Protein AF-A0A2V8N8W2-F1 (afdb_monomer)

Nearest PDB structures (foldseek):
  3mdo-assembly1_B  TM=8.385E-01  e=7.728E-03  Parabacteroides distasonis ATCC 8503
  3kiz-assembly1_A  TM=8.272E-01  e=1.614E-02  Cytophaga hutchinsonii ATCC 33406

Foldseek 3Di:
DPDPAQKEWEFEADDQADCVLVVCCVVVVNDPFRSVLPDPSRPPDDDDDDPVCVVVVCVVCVVVVHHDDDRTDMDHDNFHWYHHVVRQWIDDPSTIDHD

Radius of gyration: 14.83 Å; Cα contacts (8 Å, |Δi|>4): 122; chains: 1; bounding box: 32×38×33 Å

Secondary structure (DSSP, 8-state):
----S-EEEEE--PPPPPHHHHHHHH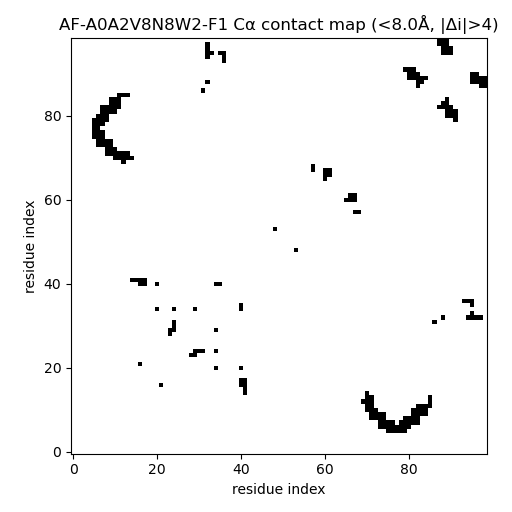HHT--HHHHHHHS-TT--------GGGHHHHHHHHHHTT------EEEEE-SS--EEEGGGTEEEETTEEEE-

Structure (mmCIF, N/CA/C/O backbone):
data_AF-A0A2V8N8W2-F1
#
_entry.id   AF-A0A2V8N8W2-F1
#
loop_
_atom_site.group_PDB
_atom_site.id
_atom_site.type_symbol
_atom_site.label_atom_id
_atom_site.label_alt_id
_atom_site.label_comp_id
_atom_site.label_asym_id
_atom_site.label_entity_id
_atom_site.label_seq_id
_atom_site.pdbx_PDB_ins_code
_atom_site.Cartn_x
_atom_site.Cartn_y
_atom_site.Cartn_z
_atom_site.occupancy
_atom_site.B_iso_or_equiv
_atom_site.auth_seq_id
_atom_site.auth_comp_id
_atom_site.auth_asym_id
_atom_site.auth_atom_id
_atom_site.pdbx_PDB_model_num
ATOM 1 N N . THR A 1 1 ? 6.703 13.962 3.814 1.00 47.09 1 THR A N 1
ATOM 2 C CA . THR A 1 1 ? 5.661 14.935 4.215 1.00 47.09 1 THR A CA 1
ATOM 3 C C . THR A 1 1 ? 4.298 14.295 4.029 1.00 47.09 1 THR A C 1
ATOM 5 O O . THR A 1 1 ? 4.067 13.749 2.960 1.00 47.09 1 THR A O 1
ATOM 8 N N . ARG A 1 2 ? 3.422 14.269 5.047 1.00 51.75 2 ARG A N 1
ATOM 9 C CA . ARG A 1 2 ? 2.030 13.798 4.867 1.00 51.75 2 ARG A CA 1
ATOM 10 C C . ARG A 1 2 ? 1.299 14.790 3.956 1.00 51.75 2 ARG A C 1
ATOM 12 O O . ARG A 1 2 ? 1.454 15.991 4.158 1.00 51.75 2 ARG A O 1
ATOM 19 N N . ALA A 1 3 ? 0.528 14.305 2.981 1.00 58.59 3 ALA A N 1
ATOM 20 C CA . ALA A 1 3 ? -0.278 15.167 2.117 1.00 58.59 3 ALA A CA 1
ATOM 21 C C . ALA A 1 3 ? -1.170 16.089 2.975 1.00 58.59 3 ALA A C 1
ATOM 23 O O . ALA A 1 3 ? -1.846 15.637 3.910 1.00 58.59 3 ALA A O 1
ATOM 24 N N . SER A 1 4 ? -1.119 17.395 2.706 1.00 59.59 4 SER A N 1
ATOM 25 C CA . SER A 1 4 ? -1.864 18.412 3.458 1.00 59.59 4 SER A CA 1
ATOM 26 C C . SE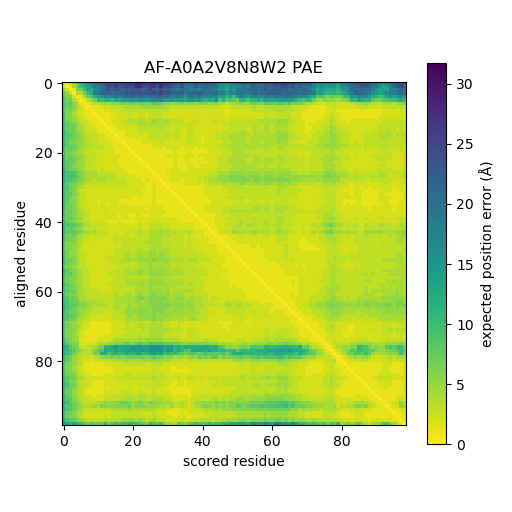R A 1 4 ? -3.366 18.371 3.168 1.00 59.59 4 SER A C 1
ATOM 28 O O . SER A 1 4 ? -4.141 18.796 4.016 1.00 59.59 4 SER A O 1
ATOM 30 N N . ALA A 1 5 ? -3.767 17.805 2.027 1.00 67.19 5 ALA A N 1
ATOM 31 C CA . ALA A 1 5 ? -5.143 17.783 1.549 1.00 67.19 5 ALA A CA 1
ATOM 32 C C . ALA A 1 5 ? -6.048 16.777 2.288 1.00 67.19 5 ALA A C 1
ATOM 34 O O . ALA A 1 5 ? -5.592 15.732 2.767 1.00 67.19 5 ALA A O 1
ATOM 35 N N . ASP A 1 6 ? -7.343 17.095 2.330 1.00 83.00 6 ASP A N 1
ATOM 36 C CA . ASP A 1 6 ? -8.420 16.211 2.781 1.00 83.00 6 ASP A CA 1
ATOM 37 C C . ASP A 1 6 ? -8.701 15.169 1.695 1.00 83.00 6 ASP A C 1
ATOM 39 O O . ASP A 1 6 ? -9.526 15.336 0.790 1.00 83.00 6 ASP A O 1
ATOM 43 N N . VAL A 1 7 ? -7.902 14.105 1.739 1.00 88.88 7 VAL A N 1
ATOM 44 C CA . VAL A 1 7 ? -7.959 13.000 0.789 1.00 88.88 7 VAL A CA 1
ATOM 45 C C . VAL A 1 7 ? -7.997 11.665 1.511 1.00 88.88 7 VAL A C 1
ATOM 47 O O . VAL A 1 7 ? -7.416 11.494 2.587 1.00 88.88 7 VAL A O 1
ATOM 50 N N . SER A 1 8 ? -8.647 10.700 0.874 1.00 92.44 8 SER A N 1
ATOM 51 C CA . SER A 1 8 ? -8.624 9.299 1.269 1.00 92.44 8 SER A CA 1
ATOM 52 C C . SER A 1 8 ? -7.890 8.476 0.211 1.00 92.44 8 SER A C 1
ATOM 54 O O . SER A 1 8 ? -7.954 8.763 -0.985 1.00 92.44 8 SER A O 1
ATOM 56 N N . TYR A 1 9 ? -7.199 7.432 0.647 1.00 94.50 9 TYR A N 1
ATOM 57 C CA . TYR A 1 9 ? -6.526 6.479 -0.230 1.00 94.50 9 TYR A CA 1
ATOM 58 C C . TYR A 1 9 ? -7.411 5.247 -0.370 1.00 94.50 9 TYR A C 1
ATOM 60 O O . TYR A 1 9 ? -7.845 4.684 0.631 1.00 94.50 9 TYR A O 1
ATOM 68 N N . VAL A 1 10 ? -7.682 4.820 -1.598 1.00 96.38 10 VAL A N 1
ATOM 69 C CA . VAL A 1 10 ? -8.396 3.573 -1.884 1.00 96.38 10 VAL A CA 1
ATOM 70 C C . VAL A 1 10 ? -7.401 2.606 -2.500 1.00 96.38 10 VAL A C 1
ATOM 72 O O . VAL A 1 10 ? -6.908 2.858 -3.597 1.00 96.38 10 VAL A O 1
ATOM 75 N N . ILE A 1 11 ? -7.108 1.525 -1.788 1.00 96.31 11 ILE A N 1
ATOM 76 C CA . ILE A 1 11 ? -6.208 0.455 -2.205 1.00 96.31 11 ILE A CA 1
ATOM 77 C C . ILE A 1 11 ? -7.077 -0.754 -2.558 1.00 96.31 11 ILE A C 1
ATOM 79 O O . ILE A 1 11 ? -7.590 -1.438 -1.678 1.00 96.31 11 ILE A O 1
ATOM 83 N N . ASP A 1 12 ? -7.317 -0.968 -3.847 1.00 96.31 12 ASP A N 1
ATOM 84 C CA . ASP A 1 12 ? -8.298 -1.940 -4.348 1.00 96.31 12 ASP A CA 1
ATOM 85 C C . ASP A 1 12 ? -7.726 -2.957 -5.338 1.00 96.31 12 ASP A C 1
ATOM 87 O O . ASP A 1 12 ? -8.466 -3.781 -5.877 1.00 96.31 12 ASP A O 1
ATOM 91 N N . ARG A 1 13 ? -6.415 -2.900 -5.578 1.00 95.69 13 ARG A N 1
ATOM 92 C CA . ARG A 1 13 ?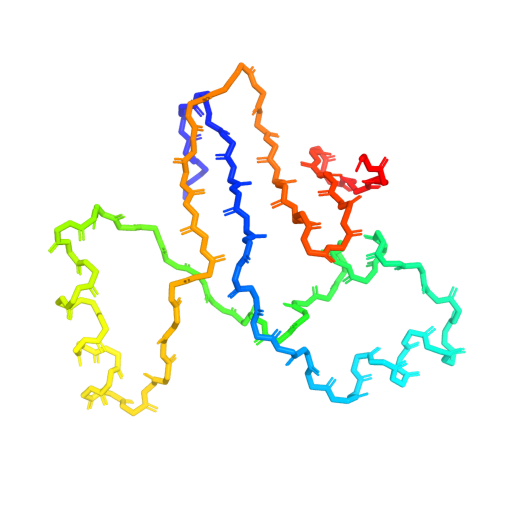 -5.687 -3.812 -6.464 1.00 95.69 13 ARG A CA 1
ATOM 93 C C . ARG A 1 13 ? -4.393 -4.294 -5.815 1.00 95.69 13 ARG A C 1
ATOM 95 O O . ARG A 1 13 ? -3.330 -4.240 -6.432 1.00 95.69 13 ARG A O 1
ATOM 102 N N . LEU A 1 14 ? -4.468 -4.719 -4.556 1.00 94.62 14 LEU A N 1
ATOM 103 C CA . LEU A 1 14 ? -3.349 -5.401 -3.914 1.00 94.62 14 LEU A CA 1
ATOM 104 C C . LEU A 1 14 ? -3.098 -6.751 -4.598 1.00 94.62 14 LEU A C 1
ATOM 106 O O . LEU A 1 14 ? -4.066 -7.467 -4.878 1.00 94.62 14 LEU A O 1
ATOM 110 N N . PRO A 1 15 ? -1.826 -7.103 -4.855 1.00 92.88 15 PRO A N 1
ATOM 111 C CA . PRO A 1 15 ? -1.453 -8.470 -5.171 1.00 92.88 15 PRO A CA 1
ATOM 112 C C . PRO A 1 15 ? -1.695 -9.367 -3.953 1.00 92.88 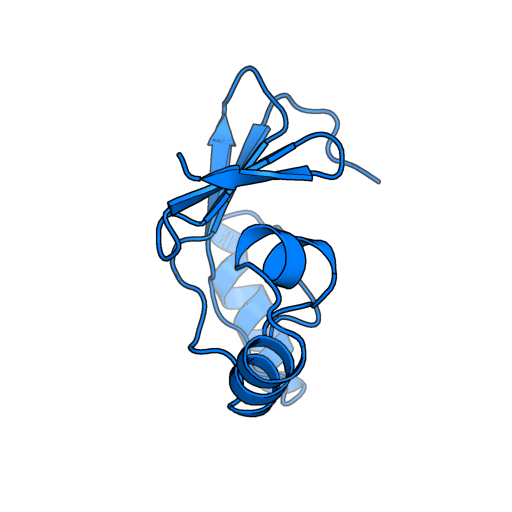15 PRO A C 1
ATOM 114 O O . PRO A 1 15 ? -1.743 -8.893 -2.816 1.00 92.88 15 PRO A O 1
ATOM 117 N N . GLU A 1 16 ? -1.816 -10.669 -4.198 1.00 92.81 16 GLU A N 1
ATOM 118 C CA . GLU A 1 16 ? -1.940 -11.640 -3.115 1.00 92.81 16 GLU A CA 1
ATOM 119 C C . GLU A 1 16 ? -0.683 -11.590 -2.225 1.00 92.81 16 GLU A C 1
ATOM 121 O O . GLU A 1 16 ? 0.437 -11.694 -2.746 1.00 92.81 16 GLU A O 1
ATOM 126 N N . PRO A 1 17 ? -0.827 -11.432 -0.897 1.00 94.50 17 PRO A N 1
ATOM 127 C CA . PRO A 1 17 ? 0.315 -11.428 0.005 1.00 94.50 17 PRO A CA 1
ATOM 128 C C . PRO A 1 17 ? 1.088 -12.751 -0.054 1.00 94.50 17 PRO A C 1
ATOM 130 O O . PRO A 1 17 ? 0.518 -13.831 -0.202 1.00 94.50 17 PRO A O 1
ATOM 133 N N . HIS A 1 18 ? 2.408 -12.685 0.135 1.00 95.69 18 HIS A N 1
ATOM 134 C CA . HIS A 1 18 ? 3.241 -13.887 0.197 1.00 95.69 18 HIS A CA 1
ATOM 135 C C . HIS A 1 18 ? 2.732 -14.859 1.291 1.00 95.69 18 HIS A C 1
ATOM 137 O O . HIS A 1 18 ? 2.365 -14.395 2.377 1.00 95.69 18 HIS A O 1
ATOM 143 N N . PRO A 1 19 ? 2.779 -16.195 1.091 1.00 97.12 19 PRO A N 1
ATOM 144 C CA . PRO A 1 19 ? 2.208 -17.180 2.025 1.00 97.12 19 PRO A CA 1
ATOM 145 C C . PRO A 1 19 ? 2.636 -17.048 3.495 1.00 97.12 19 PRO A C 1
ATOM 147 O O . PRO A 1 19 ? 1.921 -17.479 4.396 1.00 97.12 19 PRO A O 1
ATOM 150 N N . ILE A 1 20 ? 3.786 -16.422 3.754 1.00 97.25 20 ILE A N 1
ATOM 151 C CA . ILE A 1 20 ? 4.275 -16.145 5.108 1.00 97.25 20 ILE A CA 1
ATOM 152 C C . ILE A 1 20 ? 3.309 -15.283 5.930 1.00 97.25 20 ILE A C 1
ATOM 154 O O . ILE A 1 20 ? 3.162 -15.529 7.123 1.00 97.25 20 ILE A O 1
ATOM 158 N N . PHE A 1 21 ? 2.612 -14.319 5.319 1.00 97.19 21 PHE A N 1
ATOM 159 C CA . PHE A 1 21 ? 1.661 -13.473 6.045 1.00 97.19 21 PHE A CA 1
ATOM 160 C C . PHE A 1 21 ? 0.483 -14.292 6.560 1.00 97.19 21 PHE A C 1
ATOM 162 O O . PHE A 1 21 ? 0.103 -14.142 7.716 1.00 97.19 21 PHE A O 1
ATOM 169 N N . ARG A 1 22 ? -0.014 -15.232 5.749 1.00 95.81 22 ARG A N 1
ATOM 170 C CA . ARG A 1 22 ? -1.049 -16.176 6.174 1.00 95.81 22 ARG A CA 1
ATOM 171 C C . ARG A 1 22 ? -0.566 -17.073 7.312 1.00 95.81 22 ARG A C 1
ATOM 173 O O . ARG A 1 22 ? -1.279 -17.250 8.289 1.00 95.81 22 ARG A O 1
ATOM 180 N N . LEU A 1 23 ? 0.666 -17.583 7.234 1.00 97.81 23 LEU A N 1
ATOM 181 C CA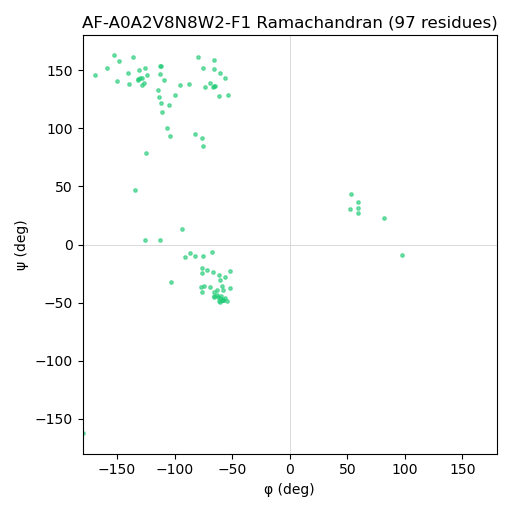 . LEU A 1 23 ? 1.241 -18.393 8.314 1.00 97.81 23 LEU A CA 1
ATOM 182 C C . LEU A 1 23 ? 1.339 -17.613 9.630 1.00 97.81 23 LEU A C 1
ATOM 184 O O . LEU A 1 23 ? 0.945 -18.139 10.670 1.00 97.81 23 LEU A O 1
ATOM 188 N N . ILE A 1 24 ? 1.832 -16.371 9.581 1.00 97.62 24 ILE A N 1
ATOM 189 C CA . ILE A 1 24 ? 1.904 -15.472 10.743 1.00 97.62 24 ILE A CA 1
ATOM 190 C C . ILE A 1 24 ? 0.505 -15.241 11.313 1.00 97.62 24 ILE A C 1
ATOM 192 O O . ILE A 1 24 ? 0.306 -15.379 12.520 1.00 97.62 24 ILE A O 1
ATOM 196 N N . GLN A 1 25 ? -0.456 -14.930 10.447 1.00 97.62 25 GLN A N 1
ATOM 197 C CA . GLN A 1 25 ? -1.828 -14.648 10.837 1.00 97.62 25 GLN A CA 1
ATOM 198 C C . GLN A 1 25 ? -2.477 -15.843 11.543 1.00 97.62 25 GLN A C 1
ATOM 200 O O . GLN A 1 25 ? -3.001 -15.695 12.649 1.00 97.62 25 GLN A O 1
ATOM 205 N N . ASP A 1 26 ? -2.367 -17.032 10.946 1.00 97.56 26 ASP A N 1
ATOM 206 C CA . ASP A 1 26 ? -2.956 -18.270 11.457 1.00 97.56 26 ASP A CA 1
ATOM 207 C C . ASP A 1 26 ? -2.319 -18.689 12.795 1.00 97.56 26 ASP A C 1
ATOM 209 O O . ASP A 1 26 ? -3.024 -19.032 13.748 1.00 97.56 26 ASP A O 1
ATOM 213 N N . HIS A 1 27 ? -0.987 -18.625 12.907 1.00 97.88 27 HIS A N 1
ATOM 214 C CA . HIS A 1 27 ? -0.271 -19.058 14.115 1.00 97.88 27 HIS A CA 1
ATOM 215 C C . HIS A 1 27 ? -0.368 -18.038 15.252 1.00 97.88 27 HIS A C 1
ATOM 217 O O . HIS A 1 27 ? -0.463 -18.420 16.419 1.00 97.88 27 HIS A O 1
ATOM 223 N N . GLY A 1 28 ? -0.354 -16.747 14.921 1.00 96.81 28 GLY A N 1
ATOM 224 C CA . GLY A 1 28 ? -0.484 -15.658 15.885 1.00 96.81 28 GLY A CA 1
ATOM 225 C C . GLY A 1 28 ? -1.929 -15.347 16.272 1.00 96.81 28 GLY A C 1
ATOM 226 O O . GLY A 1 28 ? -2.143 -14.594 17.218 1.00 96.81 28 GLY A O 1
ATOM 227 N N . ARG A 1 29 ? -2.917 -15.922 15.568 1.00 96.81 29 ARG A N 1
ATOM 228 C CA . ARG A 1 29 ? -4.348 -15.589 15.697 1.00 96.81 29 ARG A CA 1
ATOM 229 C C . ARG A 1 29 ? -4.593 -14.085 15.536 1.00 96.81 29 ARG A C 1
ATOM 231 O O . ARG A 1 29 ? -5.336 -13.476 16.305 1.00 96.81 29 ARG A O 1
ATOM 238 N N . VAL A 1 30 ? -3.924 -13.494 14.550 1.00 97.06 30 VAL A N 1
ATOM 239 C CA . VAL A 1 30 ? -3.949 -12.054 14.274 1.00 97.06 30 VAL A CA 1
ATOM 240 C C . VAL A 1 30 ? -5.127 -11.739 13.350 1.00 97.06 30 VAL A C 1
ATOM 242 O O . VAL A 1 30 ? -5.412 -12.485 12.414 1.00 97.06 30 VAL A O 1
ATOM 245 N N . SER A 1 31 ? -5.851 -10.653 13.609 1.00 96.81 31 SER A N 1
ATOM 246 C CA . SER A 1 31 ? -6.965 -10.245 12.747 1.00 96.81 31 SER A CA 1
ATOM 247 C C . SER A 1 31 ? -6.462 -9.518 11.495 1.00 96.81 31 SER A C 1
ATOM 249 O O . SER A 1 31 ? -5.338 -9.019 11.484 1.00 96.81 31 SER A O 1
ATOM 251 N N . ASP A 1 32 ? -7.283 -9.420 10.445 1.00 96.75 32 ASP A N 1
ATOM 252 C CA . ASP A 1 32 ? -6.902 -8.678 9.231 1.00 96.75 32 ASP A CA 1
ATOM 253 C C . ASP A 1 32 ? -6.557 -7.215 9.558 1.00 96.75 32 ASP A C 1
ATOM 255 O O . ASP A 1 32 ? -5.597 -6.665 9.026 1.00 96.75 32 ASP A O 1
ATOM 259 N N . GLU A 1 33 ? -7.308 -6.589 10.469 1.00 97.62 33 GLU A N 1
ATOM 260 C CA . GLU A 1 33 ? -7.068 -5.218 10.922 1.00 97.62 33 GLU A CA 1
ATOM 261 C C . GLU A 1 33 ? -5.649 -5.040 11.471 1.00 97.62 33 GLU A C 1
ATOM 263 O O . GLU A 1 33 ? -4.969 -4.077 11.122 1.00 97.62 33 GLU A O 1
ATOM 268 N N . GLU A 1 34 ? -5.206 -5.970 12.317 1.00 97.06 34 GLU A N 1
ATOM 269 C CA . GLU A 1 34 ? -3.875 -5.935 12.920 1.00 97.06 34 GLU A CA 1
ATOM 270 C C . GLU A 1 34 ? -2.794 -6.323 11.902 1.00 97.06 34 GLU A C 1
ATOM 272 O O . GLU A 1 34 ? -1.728 -5.708 11.870 1.00 97.06 34 GLU A O 1
ATOM 277 N N . MET A 1 35 ? -3.086 -7.267 10.999 1.00 97.56 35 MET A N 1
ATOM 278 C CA . MET A 1 35 ? -2.177 -7.625 9.908 1.00 97.56 35 MET A CA 1
ATOM 279 C C . MET A 1 35 ? -1.848 -6.411 9.031 1.00 97.56 35 MET A C 1
ATOM 281 O O . MET A 1 35 ? -0.675 -6.138 8.785 1.00 97.56 35 MET A O 1
ATOM 285 N N . PHE A 1 36 ? -2.860 -5.645 8.616 1.00 96.06 36 PHE A N 1
ATOM 286 C CA . PHE A 1 36 ? -2.685 -4.441 7.793 1.00 96.06 36 PHE A CA 1
ATOM 287 C C . PHE A 1 36 ? -2.168 -3.220 8.562 1.00 96.06 36 PHE A C 1
ATOM 289 O O . PHE A 1 36 ? -1.644 -2.289 7.947 1.00 96.06 36 PHE A O 1
ATOM 296 N N . LEU A 1 37 ? -2.307 -3.198 9.890 1.00 96.06 37 LEU A N 1
ATOM 297 C CA . LEU A 1 37 ? -1.710 -2.161 10.728 1.00 96.06 37 LEU A CA 1
ATOM 298 C C . LEU A 1 37 ? -0.203 -2.378 10.919 1.00 96.06 37 LEU A C 1
ATOM 300 O O . LEU A 1 37 ? 0.561 -1.411 10.895 1.00 96.06 37 LEU A O 1
ATOM 304 N N . THR A 1 38 ? 0.209 -3.631 11.114 1.00 95.06 38 THR A N 1
ATOM 305 C CA . THR A 1 38 ? 1.551 -3.981 11.600 1.00 95.06 38 THR A CA 1
ATOM 306 C C . THR A 1 38 ? 2.479 -4.484 10.496 1.00 95.06 38 THR A C 1
ATOM 308 O O . THR A 1 38 ? 3.686 -4.230 10.540 1.00 95.06 38 THR A O 1
ATOM 311 N N . TYR A 1 39 ? 1.948 -5.159 9.477 1.00 96.44 39 TYR A N 1
ATOM 312 C CA . TYR A 1 39 ? 2.734 -5.728 8.388 1.00 96.44 39 TYR A CA 1
ATOM 313 C C . TYR A 1 39 ? 2.465 -5.011 7.067 1.00 96.44 39 TYR A C 1
ATOM 315 O O . TYR A 1 39 ? 1.398 -4.462 6.815 1.00 96.44 39 TYR A O 1
ATOM 323 N N . ASN A 1 40 ? 3.451 -5.052 6.174 1.00 95.00 40 ASN A N 1
ATOM 324 C CA . ASN A 1 40 ? 3.345 -4.427 4.857 1.00 95.00 40 ASN A CA 1
ATOM 325 C C . ASN A 1 40 ? 2.452 -5.208 3.870 1.00 95.00 40 ASN A C 1
ATOM 327 O O . ASN A 1 40 ? 2.165 -4.714 2.782 1.00 95.00 40 ASN A O 1
ATOM 331 N N . MET A 1 41 ? 2.057 -6.435 4.230 1.00 95.75 41 MET A N 1
ATOM 332 C CA . MET A 1 41 ? 1.227 -7.336 3.423 1.00 95.75 41 MET A CA 1
ATOM 333 C C . MET A 1 41 ? 1.753 -7.556 1.993 1.00 95.75 41 MET A C 1
ATOM 335 O O . MET A 1 41 ? 0.984 -7.782 1.065 1.00 95.75 41 MET A O 1
ATOM 339 N N . GLY A 1 42 ? 3.076 -7.492 1.811 1.00 92.50 42 GLY A N 1
ATOM 340 C CA . GLY A 1 42 ? 3.756 -7.658 0.524 1.00 92.50 42 GLY A CA 1
ATOM 341 C C . GLY A 1 42 ? 4.111 -6.351 -0.191 1.00 92.50 42 GLY A C 1
ATOM 342 O O . GLY A 1 42 ? 4.876 -6.386 -1.151 1.00 92.50 42 GLY A O 1
ATOM 343 N N . ILE A 1 43 ? 3.642 -5.194 0.285 1.00 94.06 43 ILE A N 1
ATOM 344 C CA . ILE A 1 43 ? 3.918 -3.891 -0.336 1.00 94.06 43 ILE A CA 1
ATOM 345 C C . ILE A 1 43 ? 4.958 -3.112 0.472 1.00 94.06 43 ILE A C 1
ATOM 347 O O . ILE A 1 43 ? 4.638 -2.386 1.408 1.00 94.06 43 ILE A O 1
ATOM 351 N N . GLY A 1 44 ? 6.232 -3.248 0.102 1.00 91.25 44 GLY A N 1
ATOM 352 C CA . GLY A 1 44 ? 7.340 -2.597 0.815 1.00 91.25 44 GLY A CA 1
ATOM 353 C C . GLY A 1 44 ? 7.497 -1.096 0.543 1.00 91.25 44 GLY A C 1
ATOM 354 O O . GLY A 1 44 ? 8.061 -0.383 1.372 1.00 91.25 44 GLY A O 1
ATOM 355 N N . PHE A 1 45 ? 7.016 -0.605 -0.602 1.00 93.56 45 PHE A N 1
ATOM 356 C CA . PHE A 1 45 ? 7.168 0.792 -1.003 1.00 93.56 45 PHE A CA 1
ATOM 357 C C . PHE A 1 45 ? 6.003 1.254 -1.880 1.00 93.56 45 PHE A C 1
ATOM 359 O O . PHE A 1 45 ? 5.546 0.520 -2.753 1.00 93.56 45 PHE A O 1
ATOM 366 N N . CYS A 1 46 ? 5.555 2.492 -1.666 1.00 94.19 46 CYS A N 1
ATOM 367 C CA . CYS A 1 46 ? 4.468 3.113 -2.417 1.00 94.19 46 CYS A CA 1
ATOM 368 C C . CYS A 1 46 ? 4.868 4.513 -2.869 1.00 94.19 46 CYS A C 1
ATOM 370 O O . CYS A 1 46 ? 5.469 5.277 -2.113 1.00 94.19 46 CYS A O 1
ATOM 372 N N . ILE A 1 47 ? 4.436 4.871 -4.073 1.00 94.38 47 ILE A N 1
ATOM 373 C CA . ILE A 1 47 ? 4.580 6.209 -4.642 1.00 94.38 47 ILE A CA 1
ATOM 374 C C . ILE A 1 47 ? 3.226 6.705 -5.130 1.00 94.38 47 ILE A C 1
ATOM 376 O O . ILE A 1 47 ? 2.405 5.937 -5.630 1.00 94.38 47 ILE A O 1
ATOM 380 N N . VAL A 1 48 ? 2.997 8.001 -4.956 1.00 94.62 48 VAL A N 1
ATOM 381 C CA . VAL A 1 48 ? 1.805 8.700 -5.429 1.00 94.62 48 VAL A CA 1
ATOM 382 C C . VAL A 1 48 ? 2.250 9.631 -6.538 1.00 94.62 48 VAL A C 1
ATOM 384 O O . VAL A 1 48 ? 3.098 10.491 -6.309 1.00 94.62 48 VAL A O 1
ATOM 387 N N . VAL A 1 49 ? 1.672 9.454 -7.717 1.00 95.88 49 VAL A N 1
ATOM 388 C CA . VAL A 1 49 ? 1.990 10.239 -8.910 1.00 95.88 49 VAL A CA 1
ATOM 389 C C . VAL A 1 49 ? 0.702 10.636 -9.618 1.00 95.88 49 VAL A C 1
ATOM 391 O O . VAL A 1 49 ? -0.356 10.052 -9.354 1.00 95.88 49 VAL A O 1
ATOM 394 N N . ALA A 1 50 ? 0.778 11.646 -10.482 1.00 96.19 50 ALA A N 1
ATOM 395 C CA . ALA A 1 50 ? -0.350 12.002 -11.327 1.00 96.19 50 ALA A CA 1
ATOM 396 C C . ALA A 1 50 ? -0.637 10.858 -12.327 1.00 96.19 50 ALA A C 1
ATOM 398 O O . ALA A 1 50 ? 0.284 10.110 -12.672 1.00 96.19 50 ALA A O 1
ATOM 399 N N . PRO A 1 51 ? -1.892 10.670 -12.777 1.00 96.12 51 PRO A N 1
ATOM 400 C CA . PRO A 1 51 ? -2.242 9.610 -13.725 1.00 96.12 51 PRO A CA 1
ATOM 401 C C . PRO A 1 51 ? -1.365 9.582 -14.986 1.00 96.12 51 PRO A C 1
ATOM 403 O O . PRO A 1 51 ? -1.005 8.506 -15.458 1.00 96.12 51 PRO A O 1
ATOM 406 N N . GLU A 1 52 ? -0.985 10.750 -15.494 1.00 97.69 52 GLU A N 1
ATOM 407 C CA . GLU A 1 52 ? -0.121 10.940 -16.660 1.00 97.69 52 GLU A CA 1
ATOM 408 C C . GLU A 1 52 ? 1.329 10.468 -16.450 1.00 97.69 52 GLU A C 1
ATOM 410 O O . GLU A 1 52 ? 2.005 10.114 -17.415 1.00 97.69 52 GLU A O 1
ATOM 415 N N . ASP A 1 53 ? 1.797 10.394 -15.203 1.00 98.00 53 ASP A N 1
ATOM 416 C CA . ASP A 1 53 ? 3.170 10.000 -14.868 1.00 98.00 53 ASP A CA 1
ATOM 417 C C . ASP A 1 53 ? 3.326 8.490 -14.636 1.00 98.00 53 ASP A C 1
ATOM 419 O O . ASP A 1 53 ? 4.452 7.989 -14.547 1.00 98.00 53 ASP A O 1
ATOM 423 N N . VAL A 1 54 ? 2.217 7.745 -14.533 1.00 96.88 54 VAL A N 1
ATOM 424 C CA . VAL A 1 54 ? 2.209 6.318 -14.164 1.00 96.88 54 VAL A CA 1
ATOM 425 C C . VAL A 1 54 ? 3.123 5.495 -15.071 1.00 96.88 54 VAL A C 1
ATOM 427 O O . VAL A 1 54 ? 3.958 4.740 -14.574 1.00 96.88 54 VAL A O 1
ATOM 430 N N . ASP A 1 55 ? 3.014 5.652 -16.389 1.00 96.69 55 ASP A N 1
ATOM 431 C CA . ASP A 1 55 ? 3.801 4.855 -17.337 1.00 96.69 55 ASP A CA 1
ATOM 432 C C . ASP A 1 55 ? 5.288 5.219 -17.305 1.00 96.69 55 ASP A C 1
ATOM 434 O O . ASP A 1 55 ? 6.150 4.340 -17.384 1.00 96.69 55 ASP A O 1
ATOM 438 N N . SER A 1 56 ? 5.606 6.503 -17.118 1.00 97.69 56 SER A N 1
ATOM 439 C CA . SER A 1 56 ? 6.992 6.961 -16.979 1.00 97.69 56 SER A CA 1
ATOM 440 C C . SER A 1 56 ? 7.651 6.343 -15.746 1.00 97.69 56 SER A C 1
ATOM 442 O O . SER A 1 56 ? 8.754 5.803 -15.817 1.00 97.69 56 SER A O 1
ATOM 444 N N . VAL A 1 57 ? 6.933 6.347 -14.628 1.00 97.44 57 VAL A N 1
ATOM 445 C CA . VAL A 1 57 ? 7.373 5.786 -13.350 1.00 97.44 57 VAL A CA 1
ATOM 446 C C . VAL A 1 57 ? 7.544 4.272 -13.424 1.00 97.44 57 VAL A C 1
ATOM 448 O O . VAL A 1 57 ? 8.561 3.748 -12.968 1.00 97.44 57 VAL A O 1
ATOM 451 N N . ARG A 1 58 ? 6.586 3.558 -14.027 1.00 96.31 58 ARG A N 1
ATOM 452 C CA . ARG A 1 58 ? 6.675 2.100 -14.206 1.00 96.31 58 ARG A CA 1
ATOM 453 C C . ARG A 1 58 ? 7.851 1.709 -15.088 1.00 96.31 58 ARG A C 1
ATOM 455 O O . ARG A 1 58 ? 8.531 0.735 -14.781 1.00 96.31 58 ARG A O 1
ATOM 462 N N . ARG A 1 59 ? 8.114 2.479 -16.146 1.00 97.12 59 ARG A N 1
ATOM 463 C CA . ARG A 1 59 ? 9.287 2.291 -17.005 1.00 97.12 59 ARG A CA 1
ATOM 464 C C . ARG A 1 59 ? 10.583 2.459 -16.217 1.00 97.12 59 ARG A C 1
ATOM 466 O O . ARG A 1 59 ? 11.416 1.568 -16.268 1.00 97.12 59 ARG A O 1
ATOM 473 N N . ILE A 1 60 ? 10.715 3.526 -15.425 1.00 97.50 60 ILE A N 1
ATOM 474 C CA . ILE A 1 60 ? 11.893 3.727 -14.562 1.00 97.50 60 ILE A CA 1
ATOM 475 C C . ILE A 1 60 ? 12.066 2.544 -13.599 1.00 97.50 60 ILE A C 1
ATOM 477 O O . ILE A 1 60 ? 13.162 2.004 -13.487 1.00 97.50 60 ILE A O 1
ATOM 481 N N . ALA A 1 61 ? 10.999 2.107 -12.925 1.00 96.31 61 ALA A N 1
ATOM 482 C CA . ALA A 1 61 ? 11.065 0.954 -12.027 1.00 96.31 61 ALA A CA 1
ATOM 483 C C . ALA A 1 61 ? 11.542 -0.311 -12.764 1.00 96.31 61 ALA A C 1
ATOM 485 O O . ALA A 1 61 ? 12.485 -0.965 -12.320 1.00 96.31 61 ALA A O 1
ATOM 486 N N . HIS A 1 62 ? 10.957 -0.600 -13.928 1.00 96.25 62 HIS A N 1
ATOM 487 C CA . HIS A 1 62 ? 11.331 -1.734 -14.769 1.00 96.25 62 HIS A CA 1
ATOM 488 C C . HIS A 1 62 ? 12.797 -1.675 -15.229 1.00 96.25 62 HIS A C 1
ATOM 490 O O . HIS A 1 62 ? 13.499 -2.680 -15.137 1.00 96.25 62 HIS A O 1
ATOM 496 N N . ASP A 1 63 ? 13.286 -0.511 -15.666 1.00 97.94 63 ASP A N 1
ATOM 497 C CA . ASP A 1 63 ? 14.679 -0.313 -16.099 1.00 97.94 63 ASP A CA 1
ATOM 498 C C . ASP A 1 63 ? 15.678 -0.587 -14.959 1.00 97.94 63 ASP A C 1
ATOM 500 O O . ASP A 1 63 ? 16.808 -1.017 -15.191 1.00 97.94 63 ASP A O 1
ATOM 504 N N . HIS A 1 64 ? 15.237 -0.414 -13.712 1.00 96.75 64 HIS A N 1
ATOM 505 C CA . HIS A 1 64 ? 15.977 -0.772 -12.503 1.00 96.75 64 HIS A CA 1
ATOM 506 C C . HIS A 1 64 ? 15.648 -2.175 -11.959 1.00 96.75 64 HIS A C 1
ATOM 508 O O . HIS A 1 64 ? 16.050 -2.508 -10.846 1.00 96.75 64 HIS A O 1
ATOM 514 N N . THR A 1 65 ? 14.961 -3.022 -12.736 1.00 96.56 65 THR A N 1
ATOM 515 C CA . THR A 1 65 ? 14.556 -4.392 -12.353 1.00 96.56 65 THR A CA 1
ATOM 516 C C . THR A 1 65 ? 13.670 -4.425 -11.096 1.00 96.56 65 THR A C 1
ATOM 518 O O . THR A 1 65 ? 13.695 -5.370 -10.310 1.00 96.56 65 THR A O 1
ATOM 521 N N . VAL A 1 66 ? 12.868 -3.378 -10.892 1.00 94.56 66 VAL A N 1
ATOM 522 C CA . VAL A 1 66 ? 11.877 -3.278 -9.817 1.00 94.56 66 VAL A CA 1
ATOM 523 C C . VAL A 1 66 ? 10.484 -3.474 -10.405 1.00 94.56 66 VAL A C 1
ATOM 525 O O . VAL A 1 66 ? 10.033 -2.709 -11.260 1.00 94.56 66 VAL A O 1
ATOM 528 N N . GLU A 1 67 ? 9.775 -4.495 -9.928 1.00 91.12 67 GLU A N 1
ATOM 529 C CA . GLU A 1 67 ? 8.376 -4.708 -10.290 1.00 91.12 67 GLU A CA 1
ATOM 530 C C . GLU A 1 67 ? 7.489 -3.611 -9.679 1.00 91.12 67 GLU A C 1
ATOM 532 O O . GLU A 1 67 ? 7.687 -3.181 -8.541 1.00 91.12 67 GLU A O 1
ATOM 537 N N . SER A 1 68 ? 6.510 -3.126 -10.446 1.00 94.25 68 SER A N 1
ATOM 538 C CA . SER A 1 68 ? 5.602 -2.070 -9.999 1.00 94.25 68 SER A CA 1
ATOM 539 C C . SER A 1 68 ? 4.164 -2.324 -10.444 1.00 94.25 68 SER A C 1
ATOM 541 O O . SER A 1 68 ? 3.890 -2.686 -11.593 1.00 94.25 68 SER A O 1
ATOM 543 N N . HIS A 1 69 ? 3.228 -2.069 -9.527 1.00 93.69 69 HIS A N 1
ATOM 544 C CA . HIS A 1 69 ? 1.794 -2.241 -9.743 1.00 93.69 69 HIS A CA 1
ATOM 545 C C . HIS A 1 69 ? 1.026 -0.992 -9.319 1.00 93.69 69 HIS A C 1
ATOM 547 O O . HIS A 1 69 ? 1.330 -0.363 -8.304 1.00 93.69 69 HIS A O 1
ATOM 553 N N . VAL A 1 70 ? -0.027 -0.663 -10.067 1.00 96.44 70 VAL A N 1
ATOM 554 C CA . VAL A 1 70 ? -0.986 0.364 -9.653 1.00 96.44 70 VAL A CA 1
ATOM 555 C C . VAL A 1 70 ? -1.987 -0.261 -8.681 1.00 96.44 70 VAL A C 1
ATOM 557 O O . VAL A 1 70 ? -2.995 -0.836 -9.095 1.00 96.44 70 VAL A O 1
ATOM 560 N N . ILE A 1 71 ? -1.722 -0.114 -7.385 1.00 96.69 71 ILE A N 1
ATOM 561 C CA . ILE A 1 71 ? -2.493 -0.771 -6.315 1.00 96.69 71 ILE A CA 1
ATOM 562 C C . ILE A 1 71 ? -3.741 -0.003 -5.854 1.00 96.69 71 ILE A C 1
ATOM 564 O O . ILE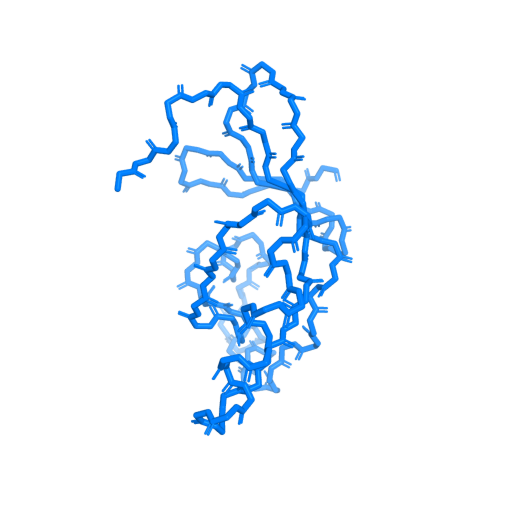 A 1 71 ? -4.517 -0.512 -5.047 1.00 96.69 71 ILE A O 1
ATOM 568 N N . GLY A 1 72 ? -3.940 1.230 -6.325 1.00 96.44 72 GLY A N 1
ATOM 569 C CA . GLY A 1 72 ? -5.025 2.067 -5.825 1.00 96.44 72 GLY A CA 1
ATOM 570 C C . GLY A 1 72 ? -5.120 3.442 -6.471 1.00 96.44 72 GLY A C 1
ATOM 571 O O . GLY A 1 72 ? -4.587 3.676 -7.557 1.00 96.44 72 GLY A O 1
ATOM 572 N N . ARG A 1 73 ? -5.830 4.346 -5.794 1.00 96.25 73 ARG A N 1
ATOM 573 C CA . ARG A 1 73 ? -6.017 5.752 -6.178 1.00 96.25 73 ARG A CA 1
ATOM 574 C C . ARG A 1 73 ? -6.261 6.637 -4.961 1.00 96.25 73 ARG A C 1
ATOM 576 O O . ARG A 1 73 ? -6.653 6.159 -3.897 1.00 96.25 73 ARG A O 1
ATOM 583 N N . ILE A 1 74 ? -6.103 7.939 -5.156 1.00 94.62 74 ILE A N 1
ATOM 584 C CA . ILE A 1 74 ? -6.529 8.956 -4.197 1.00 94.62 74 ILE A CA 1
ATOM 585 C C . ILE A 1 74 ? -7.916 9.449 -4.593 1.00 94.62 74 ILE A C 1
ATOM 587 O O . ILE A 1 74 ? -8.190 9.672 -5.771 1.00 94.62 74 ILE A O 1
ATOM 591 N N . VAL A 1 75 ? -8.788 9.617 -3.606 1.00 93.06 75 VAL A N 1
ATOM 592 C CA . VAL A 1 75 ? -10.103 10.236 -3.769 1.00 93.06 75 VAL A CA 1
ATOM 593 C C . VAL A 1 75 ? -10.230 11.416 -2.815 1.00 93.06 75 VAL A C 1
ATOM 595 O O . VAL A 1 75 ? -9.698 11.392 -1.703 1.00 93.06 75 VAL A O 1
ATOM 598 N N . SER A 1 76 ? -10.936 12.459 -3.240 1.00 89.69 76 SER A N 1
ATOM 599 C CA . SER A 1 76 ? -11.302 13.560 -2.350 1.00 89.69 76 SER A CA 1
ATOM 600 C C . SER A 1 76 ? -12.242 13.049 -1.262 1.00 89.69 76 SER A C 1
ATOM 602 O O . SER A 1 76 ? -13.173 12.292 -1.544 1.00 89.69 76 SER A O 1
ATOM 604 N N . GLY A 1 77 ? -12.018 13.465 -0.019 1.00 80.75 77 GLY A N 1
ATOM 605 C CA . GLY A 1 77 ? -12.864 13.044 1.088 1.00 80.75 77 GLY A CA 1
ATOM 606 C C . GLY A 1 77 ? -12.581 13.848 2.350 1.00 80.75 77 GLY A C 1
ATOM 607 O O . GLY A 1 77 ? -11.431 14.175 2.613 1.00 80.75 77 GLY A O 1
ATOM 608 N N . PRO A 1 78 ? -13.597 14.129 3.181 1.00 76.31 78 PRO A N 1
ATOM 609 C CA . PRO A 1 78 ? -13.448 14.982 4.364 1.00 76.31 78 PRO A CA 1
ATOM 610 C C . PRO A 1 78 ? -12.574 14.357 5.464 1.00 76.31 78 PRO A C 1
ATOM 612 O O . PRO A 1 78 ? -12.315 14.988 6.485 1.00 76.31 78 PRO A O 1
ATOM 615 N N . LYS A 1 79 ? -12.171 13.091 5.304 1.00 80.50 79 LYS A N 1
ATOM 616 C CA . LYS A 1 79 ? -11.417 12.325 6.292 1.00 80.50 79 LYS A CA 1
ATOM 617 C C . LYS A 1 79 ? -10.170 11.716 5.665 1.00 80.50 79 LYS A C 1
ATOM 619 O O . L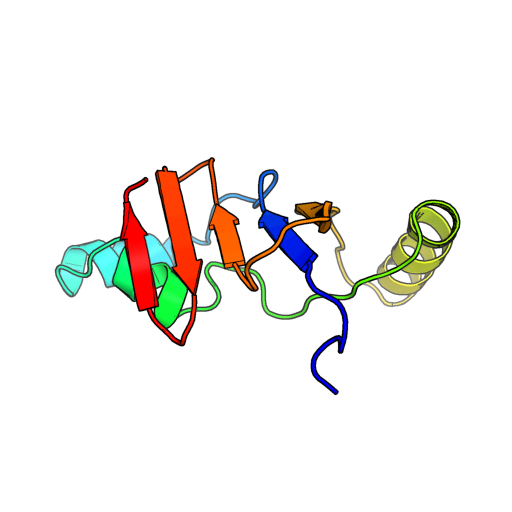YS A 1 79 ? -10.215 11.125 4.585 1.00 80.50 79 LYS A O 1
ATOM 624 N N . LYS A 1 80 ? -9.066 11.798 6.409 1.00 88.06 80 LYS A N 1
ATOM 625 C CA . LYS A 1 80 ? -7.812 11.108 6.091 1.00 88.06 80 LYS A CA 1
ATOM 626 C C . LYS A 1 80 ? -7.950 9.631 6.445 1.00 88.06 80 LYS A C 1
ATOM 628 O O . LYS A 1 80 ? -7.711 9.225 7.582 1.00 88.06 80 LYS A O 1
ATOM 633 N N . GLU A 1 81 ? -8.377 8.851 5.464 1.00 92.81 81 GLU A N 1
ATOM 634 C CA . GLU A 1 81 ? -8.662 7.422 5.586 1.00 92.81 81 GLU A CA 1
ATOM 635 C C . GLU A 1 81 ? -7.887 6.631 4.534 1.00 92.81 81 GLU A C 1
ATOM 637 O O . GLU A 1 81 ? -7.602 7.126 3.441 1.00 92.81 81 GLU A O 1
ATOM 642 N N . VAL A 1 82 ? -7.588 5.380 4.859 1.00 94.56 82 VAL A N 1
ATOM 643 C CA . VAL A 1 82 ? -7.138 4.355 3.921 1.00 94.56 82 VAL A CA 1
ATOM 644 C C . VAL A 1 82 ? -8.234 3.305 3.848 1.00 94.56 82 VAL A C 1
ATOM 646 O O . VAL A 1 82 ? -8.673 2.806 4.878 1.00 94.56 82 VAL A O 1
ATOM 649 N N . ARG A 1 83 ? -8.696 2.971 2.650 1.00 96.19 83 ARG A N 1
ATOM 650 C CA . ARG A 1 83 ? -9.716 1.948 2.414 1.00 96.19 83 ARG A CA 1
ATOM 651 C C . ARG A 1 83 ? -9.091 0.805 1.648 1.00 96.19 83 ARG A C 1
ATOM 653 O O . ARG A 1 83 ? -8.433 1.050 0.639 1.00 96.19 83 ARG A O 1
ATOM 660 N N . ILE A 1 84 ? -9.340 -0.416 2.099 1.00 96.94 84 ILE A N 1
ATOM 661 C CA . ILE A 1 84 ? -8.885 -1.649 1.461 1.00 96.94 84 ILE A CA 1
ATOM 662 C C . ILE A 1 84 ? -10.115 -2.530 1.206 1.00 96.94 84 ILE A C 1
ATOM 664 O O . ILE A 1 84 ? -10.396 -3.450 1.979 1.00 96.94 84 ILE A O 1
ATOM 668 N N . PRO A 1 85 ? -10.904 -2.239 0.150 1.00 96.62 85 PRO A N 1
ATOM 669 C CA . PRO A 1 85 ? -12.187 -2.903 -0.079 1.00 96.62 85 PRO A CA 1
ATOM 670 C C . PRO A 1 85 ? -12.066 -4.416 -0.265 1.00 96.62 85 PRO A C 1
ATOM 672 O O . PRO A 1 85 ? -12.963 -5.141 0.147 1.00 96.62 85 PRO A O 1
ATOM 675 N N . GLN A 1 86 ? -10.943 -4.896 -0.816 1.00 94.94 86 GLN A N 1
ATOM 676 C CA . GLN A 1 86 ? -10.662 -6.329 -0.984 1.00 94.94 86 GLN A CA 1
ATOM 677 C C . GLN A 1 86 ? -10.734 -7.113 0.340 1.00 94.94 86 GLN A C 1
ATOM 679 O O . GLN A 1 86 ? -11.073 -8.290 0.323 1.00 94.94 86 GLN A O 1
ATOM 684 N N . TYR A 1 87 ? -10.468 -6.454 1.474 1.00 95.19 87 TYR A N 1
ATOM 685 C CA . TYR A 1 87 ? -10.522 -7.043 2.818 1.00 95.19 87 TYR A CA 1
ATOM 686 C C . TYR A 1 87 ? -11.661 -6.463 3.675 1.00 95.19 87 TYR A C 1
ATOM 688 O O . TYR A 1 87 ? -11.791 -6.795 4.856 1.00 95.19 87 TYR A O 1
ATOM 696 N N . GLY A 1 88 ? -12.486 -5.580 3.098 1.00 97.06 88 GLY A N 1
ATOM 697 C CA . GLY A 1 88 ? -13.526 -4.849 3.820 1.00 97.06 88 GLY A CA 1
ATOM 698 C C . GLY A 1 88 ? -12.965 -4.000 4.959 1.00 97.06 88 GLY A C 1
ATOM 699 O O . GLY A 1 88 ? -13.572 -3.950 6.021 1.00 97.06 88 GLY A O 1
ATOM 700 N N . LEU A 1 89 ? -11.782 -3.398 4.784 1.00 97.44 89 LEU A N 1
ATOM 701 C CA . LEU A 1 89 ? -11.112 -2.630 5.835 1.00 97.44 89 LEU A CA 1
ATOM 702 C C . LEU A 1 89 ? -11.122 -1.132 5.548 1.00 97.44 89 LEU A C 1
ATOM 704 O O . LEU A 1 89 ? -10.867 -0.692 4.425 1.00 97.44 89 LEU A O 1
ATOM 708 N N . THR A 1 90 ? -11.298 -0.343 6.602 1.00 96.94 90 THR A N 1
ATOM 709 C CA . THR A 1 90 ? -11.015 1.092 6.612 1.00 96.94 90 THR A CA 1
ATOM 710 C C . THR A 1 90 ? -10.088 1.412 7.778 1.00 96.94 90 THR A C 1
ATOM 712 O O . THR A 1 90 ? -10.237 0.860 8.865 1.00 96.94 90 THR A O 1
ATOM 715 N N . GLY A 1 91 ? -9.113 2.290 7.553 1.00 94.81 91 GLY A N 1
ATOM 716 C CA . GLY A 1 91 ? -8.143 2.704 8.554 1.00 94.81 91 GLY A CA 1
ATOM 717 C C . GLY A 1 91 ? -7.964 4.212 8.635 1.00 94.81 91 GLY A C 1
ATOM 718 O O . GLY A 1 91 ? -7.959 4.923 7.630 1.00 94.81 91 GLY A O 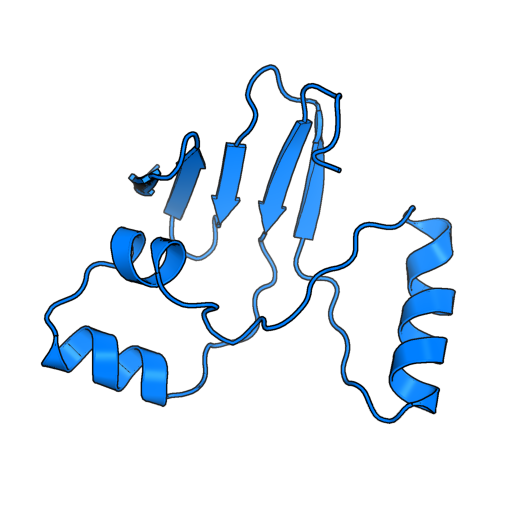1
ATOM 719 N N . SER A 1 92 ? -7.803 4.711 9.854 1.00 92.94 92 SER A N 1
ATOM 720 C CA . SER A 1 92 ? -7.489 6.108 10.153 1.00 92.94 92 SER A CA 1
ATOM 721 C C . SER A 1 92 ? -6.875 6.218 11.545 1.00 92.94 92 SER A C 1
ATOM 723 O O . SER A 1 92 ? -7.147 5.396 12.417 1.00 92.94 92 SER A O 1
ATOM 725 N N . GLY A 1 93 ? -6.028 7.227 11.764 1.00 89.88 93 GLY A N 1
ATOM 726 C 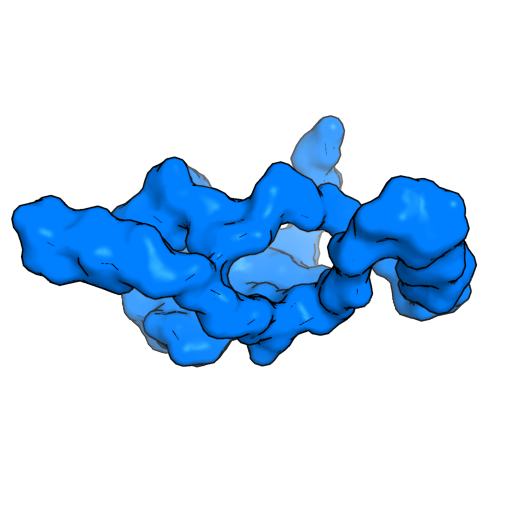CA . GLY A 1 93 ? -5.478 7.513 13.094 1.00 89.88 93 GLY A CA 1
ATOM 727 C C . GLY A 1 93 ? -4.670 6.372 13.729 1.00 89.88 93 GLY A C 1
ATOM 728 O O . GLY A 1 93 ? -4.611 6.300 14.949 1.00 89.88 93 GLY A O 1
ATOM 729 N N . GLY A 1 94 ? -4.061 5.488 12.928 1.00 89.44 94 GLY A N 1
ATOM 730 C CA . GLY A 1 94 ? -3.278 4.352 13.437 1.00 89.44 94 GLY A CA 1
ATOM 731 C C . GLY A 1 94 ? -4.114 3.139 13.850 1.00 89.44 94 GLY A C 1
ATOM 732 O O . GLY A 1 94 ? -3.667 2.343 14.665 1.00 89.44 94 GLY A O 1
ATOM 733 N N . ARG A 1 95 ? -5.329 3.000 13.312 1.00 94.44 95 ARG A N 1
ATOM 734 C CA . ARG A 1 95 ? -6.206 1.851 13.547 1.00 94.44 95 ARG A CA 1
ATOM 735 C C . ARG A 1 95 ? -6.916 1.448 12.261 1.00 94.44 95 ARG A C 1
ATOM 737 O O . ARG A 1 95 ? -7.270 2.327 11.478 1.00 94.44 95 ARG A O 1
ATOM 744 N N . PHE A 1 96 ? -7.179 0.152 12.103 1.00 96.69 96 PHE A N 1
ATOM 745 C CA . PHE A 1 96 ? -8.082 -0.409 11.095 1.00 96.69 96 PHE A CA 1
ATOM 746 C C . PHE A 1 96 ? -9.331 -1.028 11.741 1.00 96.69 96 PHE A C 1
ATOM 748 O O . PHE A 1 96 ? -9.317 -1.418 12.912 1.00 96.69 96 PHE A O 1
ATOM 755 N N . TRP A 1 97 ? -10.426 -1.074 10.987 1.00 97.06 97 TRP A N 1
ATOM 756 C CA . TRP A 1 97 ? -11.685 -1.730 11.342 1.00 97.06 97 TRP A CA 1
ATOM 757 C C . TRP A 1 97 ? -12.377 -2.254 10.083 1.00 97.06 97 TRP A C 1
ATOM 759 O O . TRP A 1 97 ? -12.139 -1.745 8.984 1.00 97.06 97 TRP A O 1
ATOM 769 N N . ARG A 1 98 ? -13.261 -3.245 10.244 1.00 95.88 98 ARG A N 1
ATOM 770 C CA . ARG A 1 98 ? -14.126 -3.694 9.149 1.00 95.88 98 ARG A CA 1
ATOM 771 C C . ARG A 1 98 ? -15.239 -2.694 8.853 1.00 95.88 98 ARG A C 1
ATOM 773 O O . ARG A 1 98 ? -15.874 -2.184 9.777 1.00 95.88 98 ARG A O 1
ATOM 780 N N . SER A 1 99 ? -15.460 -2.427 7.570 1.00 88.06 99 SER A N 1
ATOM 781 C CA . SER A 1 99 ? -16.443 -1.478 7.031 1.00 88.06 99 SER A CA 1
ATOM 782 C C . SER A 1 99 ? -17.209 -2.072 5.865 1.00 88.06 99 SER A C 1
ATOM 784 O O . SER A 1 99 ? -16.526 -2.702 5.026 1.00 88.06 99 SER A O 1
#

Mean predicted aligned error: 4.1 Å

pLDDT: mean 92.8, std 9.23, range [47.09, 98.0]

Sequence (99 aa):
TRASADVSYVIDRLPEPHPIFRLIQDHGRVSDEEMFLTYNMGIGFCIVVAPEDVDSVRRIAHDHTVESHVIGRIVSGPKKEVRIPQYGLTGSGGRFWRS

Solvent-accessible surface area (backbone atoms only — not comparable to full-atom values): 6076 Å² total; per-residue (Å²): 131,80,79,87,66,59,35,22,39,41,40,70,48,73,70,84,51,56,72,64,59,56,52,51,29,66,76,66,70,52,50,70,43,54,44,66,70,75,42,61,64,77,55,90,77,88,86,88,75,57,84,86,44,48,67,62,52,46,49,55,33,46,78,70,75,37,92,80,79,83,33,58,50,79,42,84,34,98,46,68,36,41,33,30,65,87,77,30,32,36,29,43,95,92,45,51,41,81,100